Protein AF-X6LJY9-F1 (afdb_monomer_lite)

Sequence (173 aa):
MITTLKRAGITQGKLSKRPIWNLIPCVLIRQLRQPNTHRVRLDEQHQMTQYMKKLKGQQGALSKVISSPETKYERSLLRNMESDKEIIQYLKESSSQNTSLYAAAIKRCSELKCSNSIIRIIEIVQSKHIHPDIIFYNMILNHLGMWNKFDLQKHYFQQWFEEQQNQTNRQLL

pLDDT: mean 77.76, std 20.4, range [34.62, 97.94]

Structure (mmCIF, N/CA/C/O backbone):
data_AF-X6LJY9-F1
#
_entry.id   AF-X6LJY9-F1
#
loop_
_atom_site.group_PDB
_atom_site.id
_atom_site.type_symbol
_atom_site.label_atom_id
_atom_site.label_alt_id
_atom_site.label_comp_id
_atom_site.label_asym_id
_atom_site.label_entity_id
_atom_site.label_seq_id
_atom_site.pdbx_PDB_ins_code
_atom_site.Cartn_x
_atom_site.Cartn_y
_atom_site.Cartn_z
_atom_site.occupancy
_atom_site.B_iso_or_equiv
_atom_site.auth_seq_id
_atom_site.auth_comp_id
_atom_site.auth_asym_id
_atom_site.auth_atom_id
_atom_site.pdbx_PDB_model_num
ATOM 1 N N . MET A 1 1 ? 83.953 -77.524 -49.612 1.00 38.66 1 MET A N 1
ATOM 2 C CA . MET A 1 1 ? 84.605 -77.088 -50.865 1.00 38.66 1 MET A CA 1
ATOM 3 C C . MET A 1 1 ? 84.481 -75.583 -50.966 1.00 38.66 1 MET A C 1
ATOM 5 O O . MET A 1 1 ? 83.392 -75.055 -50.800 1.00 38.66 1 MET A O 1
ATOM 9 N N . ILE A 1 2 ? 85.625 -74.929 -51.121 1.00 38.88 2 ILE A N 1
ATOM 10 C CA . ILE A 1 2 ? 85.836 -73.482 -51.096 1.00 38.88 2 ILE A CA 1
ATOM 11 C C . ILE A 1 2 ? 85.845 -72.996 -52.546 1.00 38.88 2 ILE A C 1
ATOM 13 O O . ILE A 1 2 ? 86.594 -73.551 -53.346 1.00 38.88 2 ILE A O 1
ATOM 17 N N . THR A 1 3 ? 85.084 -71.952 -52.880 1.00 40.59 3 THR A N 1
ATOM 18 C CA . THR A 1 3 ? 85.241 -71.231 -54.156 1.00 40.59 3 THR A CA 1
ATOM 19 C C . THR A 1 3 ? 85.279 -69.720 -53.940 1.00 40.59 3 THR A C 1
ATOM 21 O O . THR A 1 3 ? 84.276 -69.041 -53.757 1.00 40.59 3 THR A O 1
ATOM 24 N N . THR A 1 4 ? 86.528 -69.275 -53.925 1.00 38.69 4 THR A N 1
ATOM 25 C CA . THR A 1 4 ? 87.173 -68.002 -54.266 1.00 38.69 4 THR A CA 1
ATOM 26 C C . THR A 1 4 ? 86.405 -66.841 -54.919 1.00 38.69 4 THR A C 1
ATOM 28 O O . THR A 1 4 ? 85.753 -66.959 -55.952 1.00 38.69 4 THR A O 1
ATOM 31 N N . LEU A 1 5 ? 86.743 -65.685 -54.345 1.00 38.38 5 LEU A N 1
ATOM 32 C CA . LEU A 1 5 ? 86.698 -64.273 -54.734 1.00 38.38 5 LEU A CA 1
ATOM 33 C C . LEU A 1 5 ? 87.330 -63.919 -56.114 1.00 38.38 5 LEU A C 1
ATOM 35 O O . LEU A 1 5 ? 88.428 -64.379 -56.422 1.00 38.38 5 LEU A O 1
ATOM 39 N N . LYS A 1 6 ? 86.725 -62.980 -56.868 1.00 37.19 6 LYS A N 1
ATOM 40 C CA . LYS A 1 6 ? 87.362 -62.083 -57.877 1.00 37.19 6 LYS A CA 1
ATOM 41 C C . LYS A 1 6 ? 86.594 -60.743 -57.868 1.00 37.19 6 LYS A C 1
ATOM 43 O O . LYS A 1 6 ? 85.395 -60.750 -58.089 1.00 37.19 6 LYS A O 1
ATOM 48 N N . ARG A 1 7 ? 87.139 -59.635 -57.347 1.00 35.31 7 ARG A N 1
ATOM 49 C CA . ARG A 1 7 ? 88.153 -58.683 -57.873 1.00 35.31 7 ARG A CA 1
ATOM 50 C C . ARG A 1 7 ? 87.575 -57.635 -58.839 1.00 35.31 7 ARG A C 1
ATOM 52 O O . ARG A 1 7 ? 87.366 -57.945 -60.000 1.00 35.31 7 ARG A O 1
ATOM 59 N N . ALA A 1 8 ? 87.450 -56.399 -58.348 1.00 34.62 8 ALA A N 1
ATOM 60 C CA . ALA A 1 8 ? 87.699 -55.096 -58.998 1.00 34.62 8 ALA A CA 1
ATOM 61 C C . ALA A 1 8 ? 87.012 -54.034 -58.117 1.00 34.62 8 ALA A C 1
ATOM 63 O O . ALA A 1 8 ? 85.905 -54.263 -57.656 1.00 34.62 8 ALA A O 1
ATOM 64 N N . GLY A 1 9 ? 87.551 -52.878 -57.765 1.00 37.38 9 GLY A N 1
ATOM 65 C CA . GLY A 1 9 ? 88.737 -52.141 -58.166 1.00 37.38 9 GLY A CA 1
ATOM 66 C C . GLY A 1 9 ? 88.461 -50.724 -57.662 1.00 37.38 9 GLY A C 1
ATOM 67 O O . GLY A 1 9 ? 87.508 -50.090 -58.097 1.00 37.38 9 GLY A O 1
ATOM 68 N N . ILE A 1 10 ? 89.209 -50.290 -56.652 1.00 39.47 10 ILE A N 1
ATOM 69 C CA . ILE A 1 10 ? 89.062 -48.989 -56.000 1.00 39.47 10 ILE A CA 1
ATOM 70 C C . ILE A 1 10 ? 89.753 -47.947 -56.880 1.00 39.47 10 ILE A C 1
ATOM 72 O O . ILE A 1 10 ? 90.960 -48.036 -57.090 1.00 39.47 10 ILE A O 1
ATOM 76 N N . THR A 1 11 ? 89.023 -46.926 -57.321 1.00 42.28 11 THR A N 1
ATOM 77 C CA . THR A 1 11 ? 89.610 -45.642 -57.728 1.00 42.28 11 THR A CA 1
ATOM 78 C C . THR A 1 11 ? 89.046 -44.537 -56.851 1.00 42.28 11 THR A C 1
ATOM 80 O O . THR A 1 11 ? 87.845 -44.277 -56.823 1.00 42.28 11 THR A O 1
ATOM 83 N N . GLN A 1 12 ? 89.954 -43.929 -56.090 1.00 37.19 12 GLN A N 1
ATOM 84 C CA . GLN A 1 12 ? 89.725 -42.836 -55.159 1.00 37.19 12 GLN A CA 1
ATOM 85 C C . GLN A 1 12 ? 89.320 -41.559 -55.906 1.00 37.19 12 GLN A C 1
ATOM 87 O O . GLN A 1 12 ? 90.151 -40.880 -56.502 1.00 37.19 12 GLN A O 1
ATOM 92 N N . GLY A 1 13 ? 88.040 -41.205 -55.810 1.00 39.41 13 GLY A N 1
ATOM 93 C CA . GLY A 1 13 ? 87.546 -39.853 -56.046 1.00 39.41 13 GLY A CA 1
ATOM 94 C C . GLY A 1 13 ? 87.628 -39.044 -54.754 1.00 39.41 13 GLY A C 1
ATOM 95 O O . GLY A 1 13 ? 86.889 -39.277 -53.803 1.00 39.41 13 GLY A O 1
ATOM 96 N N . LYS A 1 14 ? 88.578 -38.116 -54.720 1.00 44.06 14 LYS A N 1
ATOM 97 C CA . LYS A 1 14 ? 88.854 -37.136 -53.666 1.00 44.06 14 LYS A CA 1
ATOM 98 C C . LYS A 1 14 ? 87.612 -36.270 -53.390 1.00 44.06 14 LYS A C 1
ATOM 100 O O . LYS A 1 14 ? 87.294 -35.404 -54.195 1.00 44.06 14 LYS A O 1
ATOM 105 N N . LEU A 1 15 ? 86.952 -36.450 -52.243 1.00 41.69 15 LEU A N 1
ATOM 106 C CA . LEU A 1 15 ? 85.990 -35.479 -51.711 1.00 41.69 15 LEU A CA 1
ATOM 107 C C . LEU A 1 15 ? 86.333 -35.117 -50.264 1.00 41.69 15 LEU A C 1
ATOM 109 O O . LEU A 1 15 ? 86.666 -35.949 -49.422 1.00 41.69 15 LEU A O 1
ATOM 113 N N . SER A 1 16 ? 86.341 -33.810 -50.054 1.00 45.59 16 SER A N 1
ATOM 114 C CA . SER A 1 16 ? 86.833 -33.050 -48.916 1.00 45.59 16 SER A CA 1
ATOM 115 C C . SER A 1 16 ? 86.144 -33.374 -47.590 1.00 45.59 16 SER A C 1
ATOM 117 O O . SER A 1 16 ? 84.962 -33.693 -47.511 1.00 45.59 16 SER A O 1
ATOM 119 N N . LYS A 1 17 ? 86.927 -33.238 -46.519 1.00 41.16 17 LYS A N 1
ATOM 120 C CA . LYS A 1 17 ? 86.560 -33.477 -45.125 1.00 41.16 17 LYS A CA 1
ATOM 121 C C . LYS A 1 17 ? 85.723 -32.317 -44.540 1.00 41.16 17 LYS A C 1
ATOM 123 O O . LYS A 1 17 ? 86.274 -31.239 -44.376 1.00 41.16 17 LYS A O 1
ATOM 128 N N . ARG A 1 18 ? 84.502 -32.659 -44.082 1.00 39.31 18 ARG A N 1
ATOM 129 C CA . ARG A 1 18 ? 83.772 -32.217 -42.852 1.00 39.31 18 ARG A CA 1
ATOM 130 C C . ARG A 1 18 ? 83.297 -30.743 -42.729 1.00 39.31 18 ARG A C 1
ATOM 132 O O . ARG A 1 18 ? 83.872 -29.889 -43.386 1.00 39.31 18 ARG A O 1
ATOM 139 N N . PRO A 1 19 ? 82.357 -30.403 -41.806 1.00 47.75 19 PRO A N 1
ATOM 140 C CA . PRO A 1 19 ? 81.441 -31.234 -41.002 1.00 47.75 19 PRO A CA 1
ATOM 141 C C . PRO A 1 19 ? 79.945 -30.865 -41.170 1.00 47.75 19 PRO A C 1
ATOM 143 O O . PRO A 1 19 ? 79.572 -29.705 -41.292 1.00 47.75 19 PRO A O 1
ATOM 146 N N . ILE A 1 20 ? 79.073 -31.872 -41.081 1.00 49.88 20 ILE A N 1
ATOM 147 C CA . ILE A 1 20 ? 77.623 -31.706 -40.924 1.00 49.88 20 ILE A CA 1
ATOM 148 C C . ILE A 1 20 ? 77.360 -31.403 -39.448 1.00 49.88 20 ILE A C 1
ATOM 150 O O . ILE A 1 20 ? 77.393 -32.312 -38.625 1.00 49.88 20 ILE A O 1
ATOM 154 N N . TRP A 1 21 ? 77.117 -30.139 -39.119 1.00 38.28 21 TRP A N 1
ATOM 155 C CA . TRP A 1 21 ? 76.395 -29.755 -37.910 1.00 38.28 21 TRP A CA 1
ATOM 156 C C . TRP A 1 21 ? 75.498 -28.569 -38.231 1.00 38.28 21 TRP A C 1
ATOM 158 O O . TRP A 1 21 ? 75.913 -27.629 -38.902 1.00 38.28 21 TRP A O 1
ATOM 168 N N . ASN A 1 22 ? 74.299 -28.629 -37.659 1.00 46.66 22 ASN A N 1
ATOM 169 C CA . ASN A 1 22 ? 73.299 -27.571 -37.565 1.00 46.66 22 ASN A CA 1
ATOM 170 C C . ASN A 1 22 ? 72.406 -27.418 -38.792 1.00 46.66 22 ASN A C 1
ATOM 172 O O . ASN A 1 22 ? 72.694 -26.652 -39.698 1.00 46.66 22 ASN A O 1
ATOM 176 N N . LEU A 1 23 ? 71.261 -28.094 -38.738 1.00 45.69 23 LEU A N 1
ATOM 177 C CA . LEU A 1 23 ? 69.953 -27.501 -39.025 1.00 45.69 23 LEU A CA 1
ATOM 178 C C . LEU A 1 23 ? 68.898 -28.435 -38.423 1.00 45.69 23 LEU A C 1
ATOM 180 O O . LEU A 1 23 ? 68.196 -29.176 -39.102 1.00 45.69 23 LEU A O 1
ATOM 184 N N . ILE A 1 24 ? 68.827 -28.412 -37.090 1.00 46.97 24 ILE A N 1
ATOM 185 C CA . ILE A 1 24 ? 67.585 -28.738 -36.388 1.00 46.97 24 ILE A CA 1
ATOM 186 C C . ILE A 1 24 ? 66.522 -27.809 -36.992 1.00 46.97 24 ILE A C 1
ATOM 188 O O . ILE A 1 24 ? 66.771 -26.599 -37.043 1.00 46.97 24 ILE A O 1
ATOM 192 N N . PRO A 1 25 ? 65.356 -28.297 -37.446 1.00 41.31 25 PRO A N 1
ATOM 193 C CA . PRO A 1 25 ? 64.256 -27.417 -37.803 1.00 41.31 25 PRO A CA 1
ATOM 194 C C . PRO A 1 25 ? 63.735 -26.731 -36.532 1.00 41.31 25 PRO A C 1
ATOM 196 O O . PRO A 1 25 ? 62.768 -27.159 -35.908 1.00 41.31 25 PRO A O 1
ATOM 199 N N . CYS A 1 26 ? 64.366 -25.625 -36.140 1.00 48.62 26 CYS A N 1
ATOM 200 C CA . CYS A 1 26 ? 63.827 -24.647 -35.200 1.00 48.62 26 CYS A CA 1
ATOM 201 C C . CYS A 1 26 ? 62.687 -23.858 -35.868 1.00 48.62 26 CYS A C 1
ATOM 203 O O . CYS A 1 26 ? 62.721 -22.633 -35.934 1.00 48.62 26 CYS A O 1
ATOM 205 N N . VAL A 1 27 ? 61.676 -24.556 -36.394 1.00 45.88 27 VAL A N 1
ATOM 206 C CA . VAL A 1 27 ? 60.467 -23.948 -36.984 1.00 45.88 27 VAL A CA 1
ATOM 207 C C . VAL A 1 27 ? 59.210 -24.387 -36.222 1.00 45.88 27 VAL A C 1
ATOM 209 O O . VAL A 1 27 ? 58.100 -24.328 -36.729 1.00 45.88 27 VAL A O 1
ATOM 212 N N . LEU A 1 28 ? 59.361 -24.770 -34.950 1.00 48.41 28 LEU A N 1
ATOM 213 C CA . LEU A 1 28 ? 58.239 -24.937 -34.015 1.00 48.41 28 LEU A CA 1
ATOM 214 C C . LEU A 1 28 ? 58.106 -23.798 -32.996 1.00 48.41 28 LEU A C 1
ATOM 216 O O . LEU A 1 28 ? 57.379 -23.926 -32.018 1.00 48.41 28 LEU A O 1
ATOM 220 N N . ILE A 1 29 ? 58.771 -22.657 -33.201 1.00 50.56 29 ILE A N 1
ATOM 221 C CA . ILE A 1 29 ? 58.678 -21.534 -32.258 1.00 50.56 29 ILE A CA 1
ATOM 222 C C . ILE A 1 29 ? 58.629 -20.209 -33.014 1.00 50.56 29 ILE A C 1
ATOM 224 O O . ILE A 1 29 ? 59.575 -19.428 -32.979 1.00 50.56 29 ILE A O 1
ATOM 228 N N . ARG A 1 30 ? 57.525 -19.924 -33.718 1.00 48.69 30 ARG A N 1
ATOM 229 C CA . ARG A 1 30 ? 57.241 -18.524 -34.090 1.00 48.69 30 ARG A CA 1
ATOM 230 C C . ARG A 1 30 ? 55.787 -18.084 -34.225 1.00 48.69 30 ARG A C 1
ATOM 232 O O . ARG A 1 30 ? 55.583 -16.937 -34.597 1.00 48.69 30 ARG A O 1
ATOM 239 N N . GLN A 1 31 ? 54.787 -18.884 -33.846 1.00 45.91 31 GLN A N 1
ATOM 240 C CA . GLN A 1 31 ? 53.396 -18.387 -33.809 1.00 45.91 31 GLN A CA 1
ATOM 241 C C . GLN A 1 31 ? 52.558 -18.801 -32.589 1.00 45.91 31 GLN A C 1
ATOM 243 O O . GLN A 1 31 ? 51.346 -18.633 -32.588 1.00 45.91 31 GLN A O 1
ATOM 248 N N . LEU A 1 32 ? 53.183 -19.219 -31.486 1.00 53.09 32 LEU A N 1
ATOM 249 C CA . LEU A 1 32 ? 52.522 -19.235 -30.174 1.00 53.09 32 LEU A CA 1
ATOM 250 C C . LEU A 1 32 ? 53.004 -18.054 -29.332 1.00 53.09 32 LEU A C 1
ATOM 252 O O . LEU A 1 32 ? 53.761 -18.213 -28.379 1.00 53.09 32 LEU A O 1
ATOM 256 N N . ARG A 1 33 ? 52.582 -16.843 -29.707 1.00 52.34 33 ARG A N 1
ATOM 257 C CA . ARG A 1 33 ? 52.555 -15.690 -28.796 1.00 52.34 33 ARG A CA 1
ATOM 258 C C . ARG A 1 33 ? 51.600 -14.608 -29.315 1.00 52.34 33 ARG A C 1
ATOM 260 O O . ARG A 1 33 ? 52.013 -13.554 -29.773 1.00 52.34 33 ARG A O 1
ATOM 267 N N . GLN A 1 34 ? 50.304 -14.839 -29.132 1.00 57.59 34 GLN A N 1
ATOM 268 C CA . GLN A 1 34 ? 49.403 -13.755 -28.730 1.00 57.59 34 GLN A CA 1
ATOM 269 C C . GLN A 1 34 ? 48.660 -14.141 -27.438 1.00 57.59 34 GLN A C 1
ATOM 271 O O . GLN A 1 34 ? 47.462 -14.402 -27.469 1.00 57.59 34 GLN A O 1
ATOM 276 N N . PRO A 1 35 ? 49.335 -14.195 -26.271 1.00 53.28 35 PRO A N 1
ATOM 277 C CA . PRO A 1 35 ? 48.665 -14.416 -24.988 1.00 53.28 35 PRO A CA 1
ATOM 278 C C . PRO A 1 35 ? 47.989 -13.135 -24.467 1.00 53.28 35 PRO A C 1
ATOM 280 O O . PRO A 1 35 ? 47.224 -13.186 -23.508 1.00 53.28 35 PRO A O 1
ATOM 283 N N . ASN A 1 36 ? 48.282 -11.982 -25.082 1.00 57.97 36 ASN A N 1
ATOM 284 C CA . ASN A 1 36 ? 47.918 -10.673 -24.545 1.00 57.97 36 ASN A CA 1
ATOM 285 C C . ASN A 1 36 ? 46.639 -10.094 -25.146 1.00 57.97 36 ASN A C 1
ATOM 287 O O . ASN A 1 36 ? 45.950 -9.366 -24.451 1.00 57.97 36 ASN A O 1
ATOM 291 N N . THR A 1 37 ? 46.257 -10.437 -26.376 1.00 61.16 37 THR A N 1
ATOM 292 C CA . THR A 1 37 ? 45.115 -9.788 -27.046 1.00 61.16 37 THR A CA 1
ATOM 293 C C . THR A 1 37 ? 43.785 -10.116 -26.363 1.00 61.16 37 THR A C 1
ATOM 295 O O . THR A 1 37 ? 42.944 -9.244 -26.181 1.00 61.16 37 THR A O 1
ATOM 298 N N . HIS A 1 38 ? 43.612 -11.360 -25.904 1.00 68.94 38 HIS A N 1
ATOM 299 C CA . HIS A 1 38 ? 42.414 -11.768 -25.165 1.00 68.94 38 HIS A CA 1
ATOM 300 C C . HIS A 1 38 ? 42.356 -11.157 -23.758 1.00 68.94 38 HIS A C 1
ATOM 302 O O . HIS A 1 38 ? 41.291 -10.742 -23.310 1.00 68.94 38 HIS A O 1
ATOM 308 N N . ARG A 1 39 ? 43.498 -11.078 -23.060 1.00 68.31 39 ARG A N 1
ATOM 309 C CA . ARG A 1 39 ? 43.577 -10.463 -21.725 1.00 68.31 39 ARG A CA 1
ATOM 310 C C . ARG A 1 39 ? 43.318 -8.959 -21.785 1.00 68.31 39 ARG A C 1
ATOM 312 O O . ARG A 1 39 ? 42.490 -8.478 -21.029 1.00 68.31 39 ARG A O 1
ATOM 319 N N . VAL A 1 40 ? 43.919 -8.264 -22.753 1.00 77.44 40 VAL A N 1
ATOM 320 C CA . VAL A 1 40 ? 43.673 -6.835 -23.005 1.00 77.44 40 VAL A CA 1
ATOM 321 C C . VAL A 1 40 ? 42.193 -6.583 -23.298 1.00 77.44 40 VAL A C 1
ATOM 323 O O . VAL A 1 40 ? 41.602 -5.697 -22.695 1.00 77.44 40 VAL A O 1
ATOM 326 N N . ARG A 1 41 ? 41.552 -7.423 -24.121 1.00 79.00 41 ARG A N 1
ATOM 327 C CA . ARG A 1 41 ? 40.115 -7.297 -24.415 1.00 79.00 41 ARG A CA 1
ATOM 328 C C . ARG A 1 41 ? 39.230 -7.501 -23.180 1.00 79.00 41 ARG A C 1
ATOM 330 O O . ARG A 1 41 ? 38.234 -6.801 -23.019 1.00 79.00 41 ARG A O 1
ATOM 337 N N . LEU A 1 42 ? 39.575 -8.457 -22.315 1.00 78.62 42 LEU A N 1
ATOM 338 C CA . LEU A 1 42 ? 38.861 -8.680 -21.055 1.00 78.62 42 LEU A CA 1
ATOM 339 C C . LEU A 1 42 ? 39.041 -7.508 -20.083 1.00 78.62 42 LEU A C 1
ATOM 341 O O . LEU A 1 42 ? 38.070 -7.096 -19.447 1.00 78.62 42 LEU A O 1
ATOM 345 N N . ASP A 1 43 ? 40.248 -6.953 -19.998 1.00 85.12 43 ASP A N 1
ATOM 346 C CA . ASP A 1 43 ? 40.547 -5.803 -19.144 1.00 85.12 43 ASP A CA 1
ATOM 347 C C . ASP A 1 43 ? 39.827 -4.539 -19.638 1.00 85.12 43 ASP A C 1
ATOM 349 O O . ASP A 1 43 ? 39.217 -3.828 -18.838 1.00 85.12 43 ASP A O 1
ATOM 353 N N . GLU A 1 44 ? 39.796 -4.300 -20.952 1.00 87.06 44 GLU A N 1
ATOM 354 C CA . GLU A 1 44 ? 39.015 -3.224 -21.580 1.00 87.06 44 GLU A CA 1
ATOM 355 C C . GLU A 1 44 ? 37.514 -3.383 -21.301 1.00 87.06 44 GLU A C 1
ATOM 357 O O . GLU A 1 44 ? 36.838 -2.427 -20.908 1.00 87.06 44 GLU A O 1
ATOM 362 N N . GLN A 1 45 ? 36.984 -4.604 -21.424 1.00 87.81 45 GLN A N 1
ATOM 363 C CA . GLN A 1 45 ? 35.580 -4.892 -21.130 1.00 87.81 45 GLN A CA 1
ATOM 364 C C . GLN A 1 45 ? 35.255 -4.686 -19.643 1.00 87.81 45 GLN A C 1
ATOM 366 O O . GLN A 1 45 ? 34.194 -4.146 -19.300 1.00 87.81 45 GLN A O 1
ATOM 371 N N . HIS A 1 46 ? 36.165 -5.071 -18.747 1.00 90.50 46 HIS A N 1
ATOM 372 C CA . HIS A 1 46 ? 36.018 -4.835 -17.316 1.00 90.50 46 HIS A CA 1
ATOM 373 C C . HIS A 1 46 ? 36.046 -3.338 -16.991 1.00 90.50 46 HIS A C 1
ATOM 375 O O . HIS A 1 46 ? 35.162 -2.854 -16.280 1.00 90.50 46 HIS A O 1
ATOM 381 N N . GLN A 1 47 ? 37.002 -2.587 -17.547 1.00 91.50 47 GLN A N 1
ATOM 382 C CA . GLN A 1 47 ? 37.095 -1.136 -17.368 1.00 91.50 47 GLN A CA 1
ATOM 383 C C . GLN A 1 47 ? 35.843 -0.422 -17.875 1.00 91.50 47 GLN A C 1
ATOM 385 O O . GLN A 1 47 ? 35.292 0.419 -17.161 1.00 91.50 47 GLN A O 1
ATOM 390 N N . MET A 1 48 ? 35.336 -0.810 -19.046 1.00 89.69 48 MET A N 1
ATOM 391 C CA . MET A 1 48 ? 34.098 -0.260 -19.595 1.00 89.69 48 MET A CA 1
ATOM 392 C C . MET A 1 48 ? 32.899 -0.568 -18.691 1.00 89.69 48 MET A C 1
ATOM 394 O O . MET A 1 48 ? 32.085 0.306 -18.402 1.00 89.69 48 MET A O 1
ATOM 398 N N . THR A 1 49 ? 32.818 -1.786 -18.151 1.00 89.38 49 THR A N 1
ATOM 399 C CA . THR A 1 49 ? 31.757 -2.167 -17.206 1.00 89.38 49 THR A CA 1
ATOM 400 C C . THR A 1 49 ? 31.832 -1.355 -15.909 1.00 89.38 49 THR A C 1
ATOM 402 O O . THR A 1 49 ? 30.805 -0.904 -15.398 1.00 89.38 49 THR A O 1
ATOM 405 N N . GLN A 1 50 ? 33.036 -1.130 -15.376 1.00 88.31 50 GLN A N 1
ATOM 406 C CA . GLN A 1 50 ? 33.255 -0.295 -14.190 1.00 88.31 50 GLN A CA 1
ATOM 407 C C . GLN A 1 50 ? 32.900 1.171 -14.457 1.00 88.31 50 GLN A C 1
ATOM 409 O O . GLN A 1 50 ? 32.257 1.813 -13.626 1.00 88.31 50 GLN A O 1
ATOM 414 N N . TYR A 1 51 ? 33.269 1.694 -15.625 1.00 90.44 51 TYR A N 1
ATOM 415 C CA . TYR A 1 51 ? 32.920 3.044 -16.053 1.00 90.44 51 TYR A CA 1
ATOM 416 C C . TYR A 1 51 ? 31.401 3.221 -16.173 1.00 90.44 51 TYR A C 1
ATOM 418 O O . TYR A 1 51 ? 30.837 4.140 -15.579 1.00 90.44 51 TYR A O 1
ATOM 426 N N . MET A 1 52 ? 30.712 2.279 -16.819 1.00 85.69 52 MET A N 1
ATOM 427 C CA . MET A 1 52 ? 29.250 2.290 -16.936 1.00 85.69 52 MET A CA 1
ATOM 428 C C . MET A 1 52 ? 28.554 2.157 -15.574 1.00 85.69 52 MET A C 1
ATOM 430 O O . MET A 1 52 ? 27.538 2.810 -15.336 1.00 85.69 52 MET A O 1
ATOM 434 N N . LYS A 1 53 ? 29.108 1.371 -14.638 1.00 84.81 53 LYS A N 1
ATOM 435 C CA . LYS A 1 53 ? 28.626 1.315 -13.245 1.00 84.81 53 LYS A CA 1
ATOM 436 C C . LYS A 1 53 ? 28.796 2.651 -12.522 1.00 84.81 53 LYS A C 1
ATOM 438 O O . LYS A 1 53 ? 27.875 3.065 -11.822 1.00 84.81 53 LYS A O 1
ATOM 443 N N . LYS A 1 54 ? 29.929 3.340 -12.702 1.00 86.56 54 LYS A N 1
ATOM 444 C CA . LYS A 1 54 ? 30.159 4.679 -12.130 1.00 86.56 54 LYS A CA 1
ATOM 445 C C . LYS A 1 54 ? 29.195 5.711 -12.708 1.00 86.56 54 LYS A C 1
ATOM 447 O O . LYS A 1 54 ? 28.599 6.450 -11.933 1.00 86.56 54 LYS A O 1
ATOM 452 N N . LEU A 1 55 ? 28.978 5.707 -14.024 1.00 79.00 55 LEU A N 1
ATOM 453 C CA . LEU A 1 55 ? 27.993 6.578 -14.670 1.00 79.00 55 LEU A CA 1
ATOM 454 C C . LEU A 1 55 ? 26.573 6.306 -14.167 1.00 79.00 55 LEU A C 1
ATOM 456 O O . LEU A 1 55 ? 25.873 7.247 -13.812 1.00 79.00 55 LEU A O 1
ATOM 460 N N . LYS A 1 56 ? 26.163 5.036 -14.047 1.00 78.25 56 LYS A N 1
ATOM 461 C CA . LYS A 1 56 ? 24.862 4.678 -13.456 1.00 78.25 56 LYS A CA 1
ATOM 462 C C . LYS A 1 56 ? 24.753 5.069 -11.983 1.00 78.25 56 LYS A C 1
ATOM 464 O O . LYS A 1 56 ? 23.696 5.519 -11.565 1.00 78.25 56 LYS A O 1
ATOM 469 N N . GLY A 1 57 ? 25.821 4.927 -11.198 1.00 73.81 57 GLY A N 1
ATOM 470 C CA . GLY A 1 57 ? 25.851 5.368 -9.801 1.00 73.81 57 GLY A CA 1
ATOM 471 C C . GLY A 1 57 ? 25.740 6.888 -9.665 1.00 73.81 57 GLY A C 1
ATOM 472 O O . GLY A 1 57 ? 25.008 7.378 -8.809 1.00 73.81 57 GLY A O 1
ATOM 473 N N . GLN A 1 58 ? 26.405 7.637 -10.547 1.00 71.00 58 GLN A N 1
ATOM 474 C CA . GLN A 1 58 ? 26.319 9.098 -10.611 1.00 71.00 58 GLN A CA 1
ATOM 475 C C . GLN A 1 58 ? 24.947 9.569 -11.095 1.00 71.00 58 GLN A C 1
ATOM 477 O O . GLN A 1 58 ? 24.363 10.451 -10.474 1.00 71.00 58 GLN A O 1
ATOM 482 N N . GLN A 1 59 ? 24.394 8.946 -12.138 1.00 62.06 59 GLN A N 1
ATOM 483 C CA . GLN A 1 59 ? 23.027 9.206 -12.587 1.00 62.06 59 GLN A CA 1
ATOM 484 C C . GLN A 1 59 ? 22.014 8.857 -11.499 1.00 62.06 59 GLN A C 1
ATOM 486 O O . GLN A 1 59 ? 21.138 9.666 -11.249 1.00 62.06 59 GLN A O 1
ATOM 491 N N . GLY A 1 60 ? 22.176 7.738 -10.787 1.00 58.25 60 GLY A N 1
ATOM 492 C CA . GLY A 1 60 ? 21.324 7.362 -9.655 1.00 58.25 60 GLY A CA 1
ATOM 493 C C . GLY A 1 60 ? 21.417 8.323 -8.463 1.00 58.25 60 GLY A C 1
ATOM 494 O O . GLY A 1 60 ? 20.431 8.534 -7.759 1.00 58.25 60 GLY A O 1
ATOM 495 N N . ALA A 1 61 ? 22.581 8.942 -8.242 1.00 54.47 61 ALA A N 1
ATOM 496 C CA . ALA A 1 61 ? 22.763 9.975 -7.224 1.00 54.47 61 ALA A CA 1
ATOM 497 C C . ALA A 1 61 ? 22.165 11.331 -7.647 1.00 54.47 61 ALA A C 1
ATOM 499 O O . ALA A 1 61 ? 21.589 12.028 -6.809 1.00 54.47 61 ALA A O 1
ATOM 500 N N . LEU A 1 62 ? 22.268 11.682 -8.935 1.00 50.84 62 LEU A N 1
ATOM 501 C CA . LEU A 1 62 ? 21.727 12.910 -9.534 1.00 50.84 62 LEU A CA 1
ATOM 502 C C . LEU A 1 62 ? 20.216 12.834 -9.789 1.00 50.84 62 LEU A C 1
ATOM 504 O O . LEU A 1 62 ? 19.526 13.844 -9.702 1.00 50.84 62 LEU A O 1
ATOM 508 N N . SER A 1 63 ? 19.676 11.639 -10.027 1.00 49.41 63 SER A N 1
ATOM 509 C CA . SER A 1 63 ? 18.245 11.374 -10.169 1.00 49.41 63 SER A CA 1
ATOM 510 C C . SER A 1 63 ? 17.553 11.168 -8.825 1.00 49.41 63 SER A C 1
ATOM 512 O O . SER A 1 63 ? 16.457 10.606 -8.782 1.00 49.41 63 SER A O 1
ATOM 514 N N . LYS A 1 64 ? 18.133 11.652 -7.715 1.00 53.00 64 LYS A N 1
ATOM 515 C CA . LYS A 1 64 ? 17.321 12.055 -6.562 1.00 53.00 64 LYS A CA 1
ATOM 516 C C . LYS A 1 64 ? 16.461 13.224 -7.021 1.00 53.00 64 LYS A C 1
ATOM 518 O O . LYS A 1 64 ? 16.772 14.381 -6.755 1.00 53.00 64 LYS A O 1
ATOM 523 N N . VAL A 1 65 ? 15.403 12.883 -7.758 1.00 52.94 65 VAL A N 1
ATOM 524 C CA . VAL A 1 65 ? 14.303 13.757 -8.126 1.00 52.94 65 VAL A CA 1
ATOM 525 C C . VAL A 1 65 ? 13.982 14.524 -6.862 1.00 52.94 65 VAL A C 1
ATOM 527 O O . VAL A 1 65 ? 13.607 13.931 -5.846 1.00 52.94 65 VAL A O 1
ATOM 530 N N . ILE A 1 66 ? 14.253 15.826 -6.890 1.00 52.97 66 ILE A N 1
ATOM 531 C CA . ILE A 1 66 ? 13.884 16.720 -5.808 1.00 52.97 66 ILE A CA 1
ATOM 532 C C . ILE A 1 66 ? 12.368 16.615 -5.774 1.00 52.97 66 ILE A C 1
ATOM 534 O O . ILE A 1 66 ? 11.681 17.168 -6.628 1.00 52.97 66 ILE A O 1
ATOM 538 N N . SER A 1 67 ? 11.859 15.795 -4.856 1.00 58.53 67 SER A N 1
ATOM 539 C CA . SER A 1 67 ? 10.429 15.613 -4.673 1.00 58.53 67 SER A CA 1
ATOM 540 C C . SER A 1 67 ? 9.833 17.007 -4.517 1.00 58.53 67 SER A C 1
ATOM 542 O O . SER A 1 67 ? 10.403 17.804 -3.755 1.00 58.53 67 SER A O 1
ATOM 544 N N . SER A 1 68 ? 8.766 17.320 -5.263 1.00 67.31 68 SER A N 1
ATOM 545 C CA . SER A 1 68 ? 8.213 18.677 -5.270 1.00 67.31 68 SER A CA 1
ATOM 546 C C . SER A 1 68 ? 7.986 19.149 -3.824 1.00 67.31 68 SER A C 1
ATOM 548 O O . SER A 1 68 ? 7.711 18.318 -2.947 1.00 67.31 68 SER A O 1
ATOM 550 N N . PRO A 1 69 ? 8.135 20.448 -3.528 1.00 69.25 69 PRO A N 1
ATOM 551 C CA . PRO A 1 69 ? 7.931 20.970 -2.177 1.00 69.25 69 PRO A CA 1
ATOM 552 C C . PRO A 1 69 ? 6.603 20.510 -1.553 1.00 69.25 69 PRO A C 1
ATOM 554 O O . PRO A 1 69 ? 6.580 20.135 -0.382 1.00 69.25 69 PRO A O 1
ATOM 557 N N . GLU A 1 70 ? 5.545 20.423 -2.364 1.00 72.06 70 GLU A N 1
ATOM 558 C CA . GLU A 1 70 ? 4.224 19.912 -1.978 1.00 72.06 70 GLU A CA 1
ATOM 559 C C . GLU A 1 70 ? 4.308 18.473 -1.461 1.00 72.06 70 GLU A C 1
ATOM 561 O O . GLU A 1 70 ? 3.926 18.202 -0.327 1.00 72.06 70 GLU A O 1
ATOM 566 N N . THR A 1 71 ? 4.947 17.565 -2.206 1.00 77.81 71 THR A N 1
ATOM 567 C CA . THR A 1 71 ? 5.092 16.162 -1.773 1.00 77.81 71 THR A CA 1
ATOM 568 C C . THR A 1 71 ? 5.882 16.011 -0.471 1.00 77.81 71 THR A C 1
ATOM 570 O O . THR A 1 71 ? 5.672 15.053 0.273 1.00 77.81 71 THR A O 1
ATOM 573 N N . LYS A 1 72 ? 6.806 16.935 -0.161 1.00 83.75 72 LYS A N 1
ATOM 574 C CA . LYS A 1 72 ? 7.526 16.927 1.125 1.00 83.75 72 LYS A CA 1
ATOM 575 C C . LYS A 1 72 ? 6.612 17.343 2.273 1.00 83.75 72 LYS A C 1
ATOM 577 O O . LYS A 1 72 ? 6.660 16.711 3.328 1.00 83.75 72 LYS A O 1
ATOM 582 N N . TYR A 1 73 ? 5.796 18.374 2.063 1.00 88.94 73 TYR A N 1
ATOM 583 C CA . TYR A 1 73 ? 4.828 18.838 3.052 1.00 88.94 73 TYR A CA 1
ATOM 584 C C . TYR A 1 73 ? 3.776 17.763 3.350 1.00 88.94 73 TYR A C 1
ATOM 586 O O . TYR A 1 73 ? 3.610 17.392 4.512 1.00 88.94 73 TYR A O 1
ATOM 594 N N . GLU A 1 74 ? 3.156 17.182 2.319 1.00 90.88 74 GLU A N 1
ATOM 595 C CA . GLU A 1 74 ? 2.134 16.137 2.481 1.00 90.88 74 GLU A CA 1
ATOM 596 C C . GLU A 1 74 ? 2.678 14.917 3.252 1.00 90.88 74 GLU A C 1
ATOM 598 O O . GLU A 1 74 ? 2.039 14.382 4.159 1.00 90.88 74 GLU A O 1
ATOM 603 N N . ARG A 1 75 ? 3.918 14.507 2.960 1.00 89.94 75 ARG A N 1
ATOM 604 C CA . ARG A 1 75 ? 4.594 13.423 3.691 1.00 89.94 75 ARG A CA 1
ATOM 605 C C . ARG A 1 75 ? 4.897 13.772 5.141 1.00 89.94 75 ARG A C 1
ATOM 607 O O . ARG A 1 75 ? 4.826 12.897 6.003 1.00 89.94 75 ARG A O 1
ATOM 614 N N . SER A 1 76 ? 5.269 15.021 5.411 1.00 91.31 76 SER A N 1
ATOM 615 C CA . SER A 1 76 ? 5.482 15.485 6.780 1.00 91.31 76 SER A CA 1
ATOM 616 C C . SER A 1 76 ? 4.175 15.479 7.569 1.00 91.31 76 SER A C 1
ATOM 618 O O . SER A 1 76 ? 4.187 15.089 8.733 1.00 91.31 76 SER A O 1
ATOM 620 N N . LEU A 1 77 ? 3.063 15.866 6.937 1.00 93.62 77 LEU A N 1
ATOM 621 C CA . LEU A 1 77 ? 1.733 15.825 7.539 1.00 93.62 77 LEU A CA 1
ATOM 622 C C . LEU A 1 77 ? 1.355 14.387 7.925 1.00 93.62 77 LEU A C 1
ATOM 624 O O . LEU A 1 77 ? 1.040 14.131 9.083 1.00 93.62 77 LEU A O 1
ATOM 628 N N . LEU A 1 78 ? 1.494 13.436 6.991 1.00 95.25 78 LEU A N 1
ATOM 629 C CA . LEU A 1 78 ? 1.240 12.012 7.246 1.00 95.25 78 LEU A CA 1
ATOM 630 C C . LEU A 1 78 ? 2.068 11.460 8.411 1.00 95.25 78 LEU A C 1
ATOM 632 O O . LEU A 1 78 ? 1.567 10.666 9.203 1.00 95.25 78 LEU A O 1
ATOM 636 N N . ARG A 1 79 ? 3.334 11.878 8.542 1.00 93.69 79 ARG A N 1
ATOM 637 C CA . ARG A 1 79 ? 4.211 11.417 9.631 1.00 93.69 79 ARG A CA 1
ATOM 638 C C . ARG A 1 79 ? 3.673 11.790 11.014 1.00 93.69 79 ARG A C 1
ATOM 640 O O . ARG A 1 79 ? 3.935 11.069 11.973 1.00 93.69 79 ARG A O 1
ATOM 647 N N . ASN A 1 80 ? 2.953 12.903 11.104 1.00 94.50 80 ASN A N 1
ATOM 648 C CA . ASN A 1 80 ? 2.428 13.426 12.359 1.00 94.50 80 ASN A CA 1
ATOM 649 C C . ASN A 1 80 ? 1.028 12.889 12.694 1.00 94.50 80 ASN A C 1
ATOM 651 O O . ASN A 1 80 ? 0.577 13.096 13.811 1.00 94.50 80 ASN A O 1
ATOM 655 N N . MET A 1 81 ? 0.353 12.195 11.770 1.00 97.06 81 MET A N 1
ATOM 656 C CA . MET A 1 81 ? -0.955 11.589 12.044 1.00 97.06 81 MET A CA 1
ATOM 657 C C . MET A 1 81 ? -0.818 10.417 13.012 1.00 97.06 81 MET A C 1
ATOM 659 O O . MET A 1 81 ? 0.093 9.585 12.880 1.00 97.06 81 MET A O 1
ATOM 663 N N . GLU A 1 82 ? -1.728 10.346 13.977 1.00 95.69 82 GLU A N 1
ATOM 664 C CA . GLU A 1 82 ? -1.687 9.361 15.065 1.00 95.69 82 GLU A CA 1
ATOM 665 C C . GLU A 1 82 ? -2.641 8.190 14.823 1.00 95.69 82 GLU A C 1
ATOM 667 O O . GLU A 1 82 ? -2.452 7.108 15.380 1.00 95.69 82 GLU A O 1
ATOM 672 N N . SER A 1 83 ? -3.634 8.373 13.949 1.00 97.31 83 SER A N 1
ATOM 673 C CA . SER A 1 83 ? -4.633 7.356 13.629 1.00 97.31 83 SER A CA 1
ATOM 674 C C . SER A 1 83 ? -4.646 6.998 12.147 1.00 97.31 83 SER A C 1
ATOM 676 O O . SER A 1 83 ? -4.526 7.843 11.262 1.00 97.31 83 SER A O 1
ATOM 678 N N . ASP A 1 84 ? -4.903 5.724 11.861 1.00 96.56 84 ASP A N 1
ATOM 679 C CA . ASP A 1 84 ? -5.197 5.266 10.510 1.00 96.56 84 ASP A CA 1
ATOM 680 C C . ASP A 1 84 ? -6.455 5.916 9.919 1.00 96.56 84 ASP A C 1
ATOM 682 O O . ASP A 1 84 ? -6.517 6.128 8.712 1.00 96.56 84 ASP A O 1
ATOM 686 N N . LYS A 1 85 ? -7.442 6.286 10.744 1.00 97.38 85 LYS A N 1
ATOM 687 C CA . LYS A 1 85 ? -8.650 6.986 10.283 1.00 97.38 85 LYS A CA 1
ATOM 688 C C . LYS A 1 85 ? -8.319 8.361 9.714 1.00 97.38 85 LYS A C 1
ATOM 690 O O . LYS A 1 85 ? -8.841 8.701 8.657 1.00 97.38 85 LYS A O 1
ATOM 695 N N . GLU A 1 86 ? -7.440 9.108 10.383 1.00 97.56 86 GLU A N 1
ATOM 696 C CA . GLU A 1 86 ? -6.956 10.413 9.912 1.00 97.56 86 GLU A CA 1
ATOM 697 C C . GLU A 1 86 ? -6.227 10.265 8.578 1.00 97.56 86 GLU A C 1
ATOM 699 O O . GLU A 1 86 ? -6.522 10.989 7.630 1.00 97.56 86 GLU A O 1
ATOM 704 N N . ILE A 1 87 ? -5.351 9.260 8.477 1.00 97.69 87 ILE A N 1
ATOM 705 C CA . ILE A 1 87 ? -4.614 8.953 7.246 1.00 97.69 87 ILE A CA 1
ATOM 706 C C . ILE A 1 8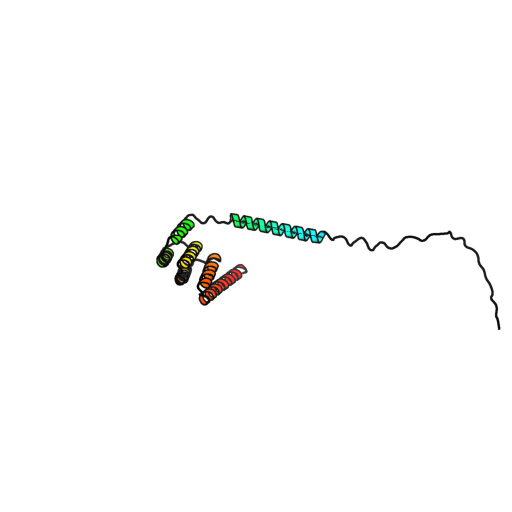7 ? -5.582 8.636 6.103 1.00 97.69 87 ILE A C 1
ATOM 708 O O . ILE A 1 87 ? -5.476 9.211 5.022 1.00 97.69 87 ILE A O 1
ATOM 712 N N . ILE A 1 88 ? -6.545 7.740 6.329 1.00 97.94 88 ILE A N 1
ATOM 713 C CA . ILE A 1 88 ? -7.522 7.347 5.308 1.00 97.94 88 ILE A CA 1
ATOM 714 C C . ILE A 1 88 ? -8.394 8.532 4.888 1.00 97.94 88 ILE A C 1
ATOM 716 O O . ILE A 1 88 ? -8.645 8.695 3.693 1.00 97.94 88 ILE A O 1
ATOM 720 N N . GLN A 1 89 ? -8.846 9.355 5.836 1.00 97.81 89 GLN A N 1
ATOM 721 C CA . GLN A 1 89 ? -9.659 10.529 5.530 1.00 97.81 89 GLN A CA 1
ATOM 722 C C . GLN A 1 89 ? -8.87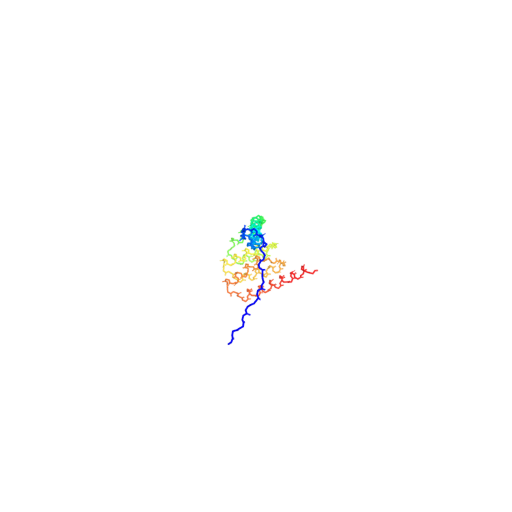3 11.538 4.690 1.00 97.81 89 GLN A C 1
ATOM 724 O O . GLN A 1 89 ? -9.336 11.943 3.624 1.00 97.81 89 GLN A O 1
ATOM 729 N N . TYR A 1 90 ? -7.645 11.849 5.104 1.00 97.06 90 TYR A N 1
ATOM 730 C CA . TYR A 1 90 ? -6.757 12.742 4.370 1.00 97.06 90 TYR A CA 1
ATOM 731 C C . TYR A 1 90 ? -6.495 12.255 2.940 1.00 97.06 90 TYR A C 1
ATOM 733 O O . TYR A 1 90 ? -6.576 13.027 1.987 1.00 97.06 90 TYR A O 1
ATOM 741 N N . LEU A 1 91 ? -6.230 10.957 2.760 1.00 96.69 91 LEU A N 1
ATOM 742 C CA . LEU A 1 91 ? -6.007 10.393 1.430 1.00 96.69 91 LEU A CA 1
ATOM 743 C C . LEU A 1 91 ? -7.251 10.444 0.545 1.00 96.69 91 LEU A C 1
ATOM 745 O O . LEU A 1 91 ? -7.105 10.569 -0.667 1.00 96.69 91 LEU A O 1
ATOM 749 N N . LYS A 1 92 ? -8.460 10.340 1.106 1.00 96.31 92 LYS A N 1
ATOM 750 C CA . LYS A 1 92 ? -9.703 10.486 0.334 1.00 96.31 92 LYS A CA 1
ATOM 751 C C . LYS A 1 92 ? -9.877 11.916 -0.164 1.00 96.31 92 LYS A C 1
ATOM 753 O O . LYS A 1 92 ? -10.145 12.098 -1.348 1.00 96.31 92 LYS A O 1
ATOM 758 N N . GLU A 1 93 ? -9.661 12.893 0.710 1.00 95.44 93 GLU A N 1
ATOM 759 C CA . GLU A 1 93 ? -9.828 14.324 0.417 1.00 95.44 93 GLU A CA 1
ATOM 760 C C . GLU A 1 93 ? -8.707 14.901 -0.458 1.00 95.44 93 GLU A C 1
ATOM 762 O O . GLU A 1 93 ? -8.934 15.842 -1.216 1.00 95.44 93 GLU A O 1
ATOM 767 N N . SER A 1 94 ? -7.502 14.334 -0.388 1.00 92.94 94 SER A N 1
ATOM 768 C CA . SER A 1 94 ? -6.358 14.799 -1.174 1.00 92.94 94 SER A CA 1
ATOM 769 C C . SER A 1 94 ? -6.610 14.675 -2.682 1.00 92.94 94 SER A C 1
ATOM 771 O O . SER A 1 94 ? -7.024 13.628 -3.180 1.00 92.94 94 SER A O 1
ATOM 773 N N . SER A 1 95 ? -6.282 15.714 -3.448 1.00 90.56 95 SER A N 1
ATOM 774 C CA . SER A 1 95 ? -6.269 15.678 -4.918 1.00 90.56 95 SER A CA 1
ATOM 775 C C . SER A 1 95 ? -4.978 15.084 -5.496 1.00 90.56 95 SER A C 1
ATOM 777 O O . SER A 1 95 ? -4.828 14.991 -6.716 1.00 90.56 95 SER A O 1
ATOM 779 N N . SER A 1 96 ? -4.038 14.665 -4.642 1.00 89.31 96 SER A N 1
ATOM 780 C CA . SER A 1 96 ? -2.730 14.176 -5.064 1.00 89.31 96 SER A CA 1
ATOM 781 C C . SER A 1 96 ? -2.848 12.861 -5.834 1.00 89.31 96 SER A C 1
ATOM 783 O O . SER A 1 96 ? -3.366 11.855 -5.336 1.00 89.31 96 SER A O 1
ATOM 785 N N . GLN A 1 97 ? -2.313 12.859 -7.055 1.00 89.06 97 GLN A N 1
ATOM 786 C CA . GLN A 1 97 ? -2.136 11.656 -7.874 1.00 89.06 97 GLN A CA 1
ATOM 787 C C . GLN A 1 97 ? -0.773 10.990 -7.647 1.00 89.06 97 GLN A C 1
ATOM 789 O O . GLN A 1 97 ? -0.418 10.022 -8.315 1.00 89.06 97 GLN A O 1
ATOM 794 N N . ASN A 1 98 ? 0.024 11.512 -6.715 1.00 90.25 98 ASN A N 1
ATOM 795 C CA . ASN A 1 98 ? 1.379 11.044 -6.514 1.00 90.25 98 ASN A CA 1
ATOM 796 C C . ASN A 1 98 ? 1.394 9.747 -5.691 1.00 90.25 98 ASN A C 1
ATOM 798 O O . ASN A 1 98 ? 1.154 9.765 -4.484 1.00 90.25 98 ASN A O 1
ATOM 802 N N . THR A 1 99 ? 1.759 8.629 -6.319 1.00 91.50 99 THR A N 1
ATOM 803 C CA . THR A 1 99 ? 1.944 7.303 -5.687 1.00 91.50 99 THR A CA 1
ATOM 804 C C . THR A 1 99 ? 2.817 7.352 -4.437 1.00 91.50 99 THR A C 1
ATOM 806 O O . THR A 1 99 ? 2.611 6.621 -3.467 1.00 91.50 99 THR A O 1
ATOM 809 N N . SER A 1 100 ? 3.776 8.268 -4.426 1.00 90.75 100 SER A N 1
ATOM 810 C CA . SER A 1 100 ? 4.758 8.418 -3.371 1.00 90.75 100 SER A CA 1
ATOM 811 C C . SER A 1 100 ? 4.179 9.003 -2.067 1.00 90.75 100 SER A C 1
ATOM 813 O O . SER A 1 100 ? 4.797 8.833 -1.007 1.00 90.75 100 SER A O 1
ATOM 815 N N . LEU 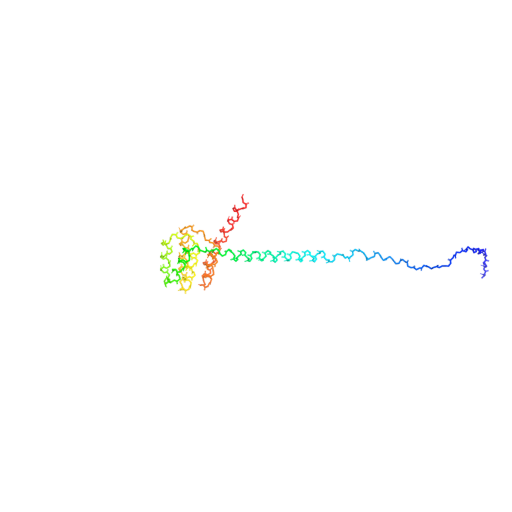A 1 101 ? 2.998 9.640 -2.135 1.00 93.81 101 LEU A N 1
ATOM 816 C CA . LEU A 1 101 ? 2.180 10.031 -0.983 1.00 93.81 101 LEU A CA 1
ATOM 817 C C . LEU A 1 101 ? 1.516 8.803 -0.350 1.00 93.81 101 LEU A C 1
ATOM 819 O O . LEU A 1 101 ? 1.660 8.559 0.846 1.00 93.81 101 LEU A O 1
ATOM 823 N N . TYR A 1 102 ? 0.844 7.993 -1.167 1.00 95.19 102 TYR A N 1
ATOM 824 C CA . TYR A 1 102 ? 0.164 6.776 -0.720 1.00 95.19 102 TYR A CA 1
ATOM 825 C C . TYR A 1 102 ? 1.155 5.750 -0.157 1.00 95.19 102 TYR A C 1
ATOM 827 O O . TYR A 1 102 ? 0.877 5.117 0.858 1.00 95.19 102 TYR A O 1
ATOM 835 N N . ALA A 1 103 ? 2.355 5.652 -0.736 1.00 94.06 103 ALA A N 1
ATOM 836 C CA . ALA A 1 103 ? 3.448 4.869 -0.166 1.00 94.06 103 ALA A CA 1
ATOM 837 C C . ALA A 1 103 ? 3.817 5.360 1.251 1.00 94.06 103 ALA A C 1
ATOM 839 O O . ALA A 1 103 ? 3.903 4.573 2.192 1.00 94.06 103 ALA A O 1
ATOM 840 N N . ALA A 1 104 ? 3.965 6.674 1.451 1.00 94.00 104 ALA A N 1
ATOM 841 C CA . ALA A 1 104 ? 4.246 7.219 2.781 1.00 94.00 104 ALA A CA 1
ATOM 842 C C . ALA A 1 104 ? 3.125 6.906 3.789 1.00 94.00 104 ALA A C 1
ATOM 844 O O . ALA A 1 104 ? 3.415 6.592 4.945 1.00 94.00 104 ALA A O 1
ATOM 845 N N . ALA A 1 105 ? 1.867 6.917 3.346 1.00 96.00 105 ALA A N 1
ATOM 846 C CA . ALA A 1 105 ? 0.731 6.538 4.175 1.00 96.00 105 ALA A CA 1
ATOM 847 C C . ALA A 1 105 ? 0.746 5.048 4.552 1.00 96.00 105 ALA A C 1
ATOM 849 O O . ALA A 1 105 ? 0.537 4.723 5.717 1.00 96.00 105 ALA A O 1
ATOM 850 N N . ILE A 1 106 ? 1.071 4.145 3.618 1.00 95.31 106 ILE A N 1
ATOM 851 C CA . ILE A 1 106 ? 1.231 2.709 3.911 1.00 95.31 106 ILE A CA 1
ATOM 852 C C . ILE A 1 106 ? 2.314 2.498 4.964 1.00 95.31 106 ILE A C 1
ATOM 854 O O . ILE A 1 106 ? 2.091 1.779 5.942 1.00 95.31 106 ILE A O 1
ATOM 858 N N . LYS A 1 107 ? 3.467 3.156 4.795 1.00 93.88 107 LYS A N 1
ATOM 859 C CA . LYS A 1 107 ? 4.553 3.096 5.775 1.00 93.88 107 LYS A CA 1
ATOM 860 C C . LYS A 1 107 ? 4.062 3.542 7.153 1.00 93.88 107 LYS A C 1
ATOM 862 O O . LYS A 1 107 ? 4.275 2.825 8.129 1.00 93.88 107 LYS A O 1
ATOM 867 N N . ARG A 1 108 ? 3.358 4.676 7.230 1.00 95.44 108 ARG A N 1
ATOM 868 C CA . ARG A 1 108 ? 2.813 5.189 8.492 1.00 95.44 108 ARG A CA 1
ATOM 869 C C . ARG A 1 108 ? 1.784 4.238 9.110 1.00 95.44 108 ARG A C 1
ATOM 871 O O . ARG A 1 108 ? 1.888 3.931 10.292 1.00 95.44 108 ARG A O 1
ATOM 878 N N . CYS A 1 109 ? 0.844 3.705 8.330 1.00 95.25 109 CYS A N 1
ATOM 879 C CA . CYS A 1 109 ? -0.106 2.696 8.808 1.00 95.25 109 CYS A CA 1
ATOM 880 C C . CYS A 1 109 ? 0.606 1.438 9.321 1.00 95.25 109 CYS A C 1
ATOM 882 O O . CYS A 1 109 ? 0.171 0.854 10.312 1.00 95.25 109 CYS A O 1
ATOM 884 N N . SER A 1 110 ? 1.716 1.033 8.698 1.00 92.62 110 SER A N 1
ATOM 885 C CA . SER A 1 110 ? 2.524 -0.074 9.208 1.00 92.62 110 SER A CA 1
ATOM 886 C C . SER A 1 110 ? 3.217 0.266 10.530 1.00 92.62 110 SER A C 1
ATOM 888 O O . SER A 1 110 ? 3.284 -0.602 11.396 1.00 92.62 110 SER A O 1
ATOM 890 N N . GLU A 1 111 ? 3.722 1.490 10.710 1.00 93.31 111 GLU A N 1
ATOM 891 C CA . GLU A 1 111 ? 4.282 1.954 11.993 1.00 93.31 111 GLU A CA 1
ATOM 892 C C . GLU A 1 111 ? 3.216 1.953 13.101 1.00 93.31 111 GLU A C 1
ATOM 894 O O . GLU A 1 111 ? 3.491 1.531 14.224 1.00 93.31 111 GLU A O 1
ATOM 899 N N . LEU A 1 112 ? 1.981 2.336 12.761 1.00 94.31 112 LEU A N 1
ATOM 900 C CA . LEU A 1 112 ? 0.816 2.313 13.653 1.00 94.31 112 LEU A CA 1
ATOM 901 C C . LEU A 1 112 ? 0.211 0.911 13.852 1.00 94.31 112 LEU A C 1
ATOM 903 O O . LEU A 1 112 ? -0.742 0.753 14.610 1.00 94.31 112 LEU A O 1
ATOM 907 N N . LYS A 1 113 ? 0.762 -0.125 13.205 1.00 92.12 113 LYS A N 1
ATOM 908 C CA . LYS A 1 113 ? 0.269 -1.515 13.249 1.00 92.12 113 LYS A CA 1
ATOM 909 C C . LYS A 1 113 ? -1.160 -1.705 12.714 1.00 92.12 113 LYS A C 1
ATOM 911 O O . LYS A 1 113 ? -1.852 -2.657 13.075 1.00 92.12 113 LYS A O 1
ATOM 916 N N . CYS A 1 114 ? -1.591 -0.845 11.795 1.00 91.56 114 CYS A N 1
ATOM 917 C CA . CYS A 1 114 ? -2.924 -0.849 11.192 1.00 91.56 114 CYS A CA 1
ATOM 918 C C . CYS A 1 114 ? -2.912 -1.532 9.812 1.00 91.56 114 CYS A C 1
ATOM 920 O O . CYS A 1 114 ? -3.064 -0.888 8.773 1.00 91.56 114 CYS A O 1
ATOM 922 N N . SER A 1 115 ? -2.719 -2.854 9.781 1.00 88.31 115 SER A N 1
ATOM 923 C CA . SER A 1 115 ? -2.575 -3.613 8.524 1.00 88.31 115 SER A CA 1
ATOM 924 C C . SER A 1 115 ? -3.823 -3.588 7.631 1.00 88.31 115 SER A C 1
ATOM 926 O O . SER A 1 115 ? -3.701 -3.545 6.409 1.00 88.31 115 SER A O 1
ATOM 928 N N . ASN A 1 116 ? -5.025 -3.535 8.213 1.00 91.88 116 ASN A N 1
ATOM 929 C CA . ASN A 1 116 ? -6.278 -3.429 7.453 1.00 91.88 116 ASN A CA 1
ATOM 930 C C . ASN A 1 116 ? -6.375 -2.117 6.658 1.00 91.88 116 ASN A C 1
ATOM 932 O O . ASN A 1 116 ? -7.009 -2.065 5.606 1.00 91.88 116 ASN A O 1
ATOM 936 N N . SER A 1 117 ? -5.729 -1.057 7.137 1.00 95.00 117 SER A N 1
ATOM 937 C CA . SER A 1 117 ? -5.762 0.260 6.500 1.00 95.00 117 SER A CA 1
ATOM 938 C C . SER A 1 117 ? -4.913 0.277 5.230 1.00 95.00 117 SER A C 1
ATOM 940 O O . SER A 1 117 ? -5.226 1.024 4.312 1.00 95.00 117 SER A O 1
ATOM 942 N N . ILE A 1 118 ? -3.926 -0.619 5.103 1.00 93.00 118 ILE A N 1
ATOM 943 C CA . ILE A 1 118 ? -3.167 -0.817 3.857 1.00 93.00 118 ILE A CA 1
ATOM 944 C C . ILE A 1 118 ? -4.108 -1.230 2.718 1.00 93.00 118 ILE A C 1
ATOM 946 O O . ILE A 1 118 ? -4.012 -0.679 1.628 1.00 93.00 118 ILE A O 1
ATOM 950 N N . ILE A 1 119 ? -5.064 -2.128 2.981 1.00 92.94 119 ILE A N 1
ATOM 951 C CA . ILE A 1 119 ? -6.060 -2.568 1.988 1.00 92.94 119 ILE A CA 1
ATOM 952 C C . ILE A 1 119 ? -6.912 -1.377 1.533 1.00 92.94 119 ILE A C 1
ATOM 954 O O . ILE A 1 119 ? -7.047 -1.134 0.339 1.00 92.94 119 ILE A O 1
ATOM 958 N N . ARG A 1 120 ? -7.386 -0.560 2.481 1.00 96.19 120 ARG A N 1
ATOM 959 C CA . ARG A 1 120 ? -8.162 0.653 2.175 1.00 96.19 120 ARG A CA 1
ATOM 960 C C . ARG A 1 120 ? -7.372 1.671 1.354 1.00 96.19 120 ARG A C 1
ATOM 962 O O . ARG A 1 120 ? -7.944 2.350 0.509 1.00 96.19 120 ARG A O 1
ATOM 969 N N . ILE A 1 121 ? -6.066 1.800 1.590 1.00 96.38 121 ILE A N 1
ATOM 970 C CA . ILE A 1 121 ? -5.210 2.682 0.784 1.00 96.38 121 ILE A CA 1
ATOM 971 C C . ILE A 1 121 ? -5.135 2.178 -0.660 1.00 96.38 121 ILE A C 1
ATOM 973 O O . ILE A 1 121 ? -5.221 2.986 -1.582 1.00 96.38 121 ILE A O 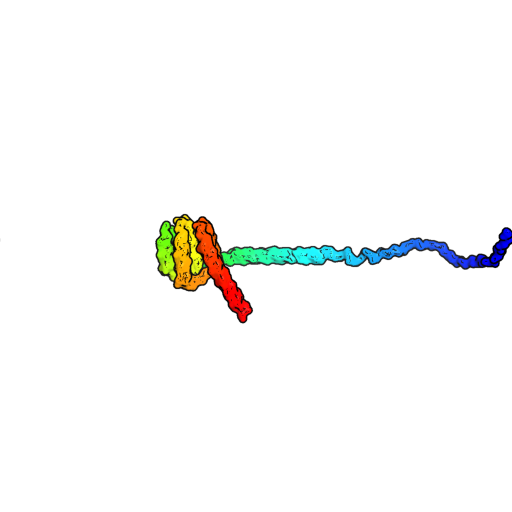1
ATOM 977 N N . ILE A 1 122 ? -5.016 0.863 -0.864 1.00 93.44 122 ILE A N 1
ATOM 978 C CA . ILE A 1 122 ? -5.005 0.263 -2.206 1.00 93.44 122 ILE A CA 1
ATOM 979 C C . ILE A 1 122 ? -6.322 0.550 -2.931 1.00 93.44 122 ILE A C 1
ATOM 981 O O . ILE A 1 122 ? -6.299 1.020 -4.067 1.00 93.44 122 ILE A O 1
ATOM 985 N N . GLU A 1 123 ? -7.455 0.361 -2.253 1.00 94.69 123 GLU A N 1
ATOM 986 C CA . GLU A 1 123 ? -8.783 0.681 -2.792 1.00 94.69 123 GLU A CA 1
ATOM 987 C C . GLU A 1 123 ? -8.891 2.161 -3.198 1.00 94.69 123 GLU A C 1
ATOM 989 O O . GLU A 1 123 ? -9.411 2.474 -4.268 1.00 94.69 123 GLU A O 1
ATOM 994 N N . ILE A 1 124 ? -8.353 3.084 -2.389 1.00 96.31 124 ILE A N 1
ATOM 995 C CA . ILE A 1 124 ? -8.337 4.518 -2.719 1.00 96.31 124 ILE A CA 1
ATOM 996 C C . ILE A 1 124 ? -7.515 4.774 -3.987 1.00 96.31 124 ILE A C 1
ATOM 998 O O . ILE A 1 124 ? -7.997 5.463 -4.886 1.00 96.31 124 ILE A O 1
ATOM 1002 N N . VAL A 1 125 ? -6.308 4.209 -4.086 1.00 94.81 125 VAL A N 1
ATOM 1003 C CA . VAL A 1 125 ? -5.428 4.365 -5.261 1.00 94.81 125 VAL A CA 1
ATOM 1004 C C . VAL A 1 125 ? -6.118 3.856 -6.527 1.00 94.81 125 VAL A C 1
ATOM 1006 O O . VAL A 1 125 ? -6.135 4.558 -7.541 1.00 94.81 125 VAL A O 1
ATOM 1009 N N . GLN A 1 126 ? -6.761 2.689 -6.446 1.00 92.38 126 GLN A N 1
ATOM 1010 C CA . GLN A 1 126 ? -7.525 2.108 -7.550 1.00 92.38 126 GLN A CA 1
ATOM 1011 C C . GLN A 1 126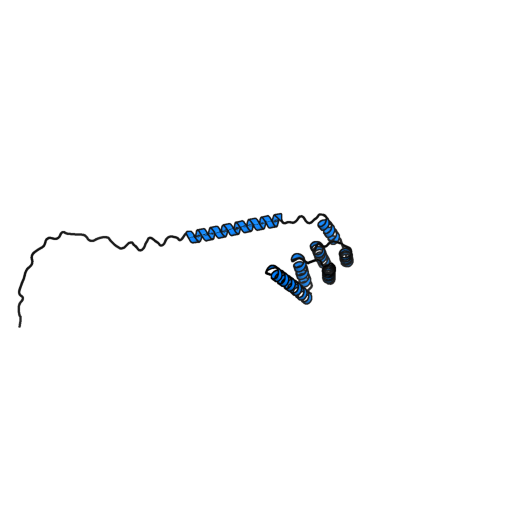 ? -8.743 2.966 -7.925 1.00 92.38 126 GLN A C 1
ATOM 1013 O O . GLN A 1 126 ? -8.943 3.249 -9.105 1.00 92.38 126 GLN A O 1
ATOM 1018 N N . SER A 1 127 ? -9.516 3.448 -6.942 1.00 94.81 127 SER A N 1
ATOM 1019 C CA . SER A 1 127 ? -10.698 4.296 -7.183 1.00 94.81 127 SER A CA 1
ATOM 1020 C C . SER A 1 127 ? -10.361 5.640 -7.831 1.00 94.81 127 SER A C 1
ATOM 1022 O O . SER A 1 127 ? -11.177 6.210 -8.548 1.00 94.81 127 SER A O 1
ATOM 1024 N N . LYS A 1 128 ? -9.144 6.141 -7.598 1.00 94.81 128 LYS A N 1
ATOM 1025 C CA . LYS A 1 128 ? -8.634 7.377 -8.199 1.00 94.81 128 LYS A CA 1
ATOM 1026 C C . LYS A 1 128 ? -7.972 7.147 -9.556 1.00 94.81 128 LYS A C 1
ATOM 1028 O O . LYS A 1 128 ? -7.440 8.095 -10.126 1.00 94.81 128 LYS A O 1
ATOM 1033 N N . HIS A 1 129 ? -7.983 5.909 -10.056 1.00 92.12 129 HIS A N 1
ATOM 1034 C CA . HIS A 1 129 ? -7.306 5.500 -11.287 1.00 92.12 129 HIS A CA 1
ATOM 1035 C C . HIS A 1 129 ? -5.822 5.899 -11.318 1.00 92.12 129 HIS A C 1
ATOM 1037 O O . HIS A 1 129 ? -5.262 6.194 -12.374 1.00 92.12 129 HIS A O 1
ATOM 1043 N N . ILE A 1 130 ? -5.174 5.921 -10.150 1.00 91.94 130 ILE A N 1
ATOM 1044 C CA . ILE A 1 130 ? -3.750 6.227 -10.046 1.00 91.94 130 ILE A CA 1
ATOM 1045 C C . ILE A 1 130 ? -2.990 4.968 -10.433 1.00 91.94 130 ILE A C 1
ATOM 1047 O O . ILE A 1 130 ? -3.153 3.926 -9.800 1.00 91.94 130 ILE A O 1
ATOM 1051 N N . HIS A 1 131 ? -2.139 5.071 -11.452 1.00 88.75 131 HIS A N 1
ATOM 1052 C CA . HIS A 1 131 ? -1.296 3.959 -11.862 1.00 88.75 131 HIS A CA 1
ATOM 1053 C C . HIS A 1 131 ? -0.193 3.740 -10.819 1.00 88.75 131 HIS A C 1
ATOM 1055 O O . HIS A 1 131 ? 0.703 4.585 -10.704 1.00 88.75 131 HIS A O 1
ATOM 1061 N N . PRO A 1 132 ? -0.206 2.635 -10.057 1.00 88.75 132 PRO A N 1
ATOM 1062 C CA . PRO A 1 132 ? 0.792 2.434 -9.028 1.00 88.75 132 PRO A CA 1
ATOM 1063 C C . PRO A 1 132 ? 2.149 2.114 -9.661 1.00 88.75 132 PRO A C 1
ATOM 1065 O O . PRO A 1 132 ? 2.237 1.459 -10.701 1.00 88.75 132 PRO A O 1
ATOM 1068 N N . ASP A 1 133 ? 3.220 2.613 -9.052 1.00 88.31 133 ASP A N 1
ATOM 1069 C CA . ASP A 1 133 ? 4.584 2.342 -9.498 1.00 88.31 133 ASP A CA 1
ATOM 1070 C C . ASP A 1 133 ? 5.178 1.119 -8.778 1.00 88.31 133 ASP A C 1
ATOM 1072 O O . ASP A 1 133 ? 4.624 0.583 -7.812 1.00 88.31 133 ASP A O 1
ATOM 1076 N N . ILE A 1 134 ? 6.345 0.669 -9.245 1.00 88.00 134 ILE A N 1
ATOM 1077 C CA . ILE A 1 134 ? 7.051 -0.473 -8.650 1.00 88.00 134 ILE A CA 1
ATOM 1078 C C . ILE A 1 134 ? 7.412 -0.239 -7.174 1.00 88.00 134 ILE A C 1
ATOM 1080 O O . ILE A 1 134 ? 7.485 -1.190 -6.397 1.00 88.00 134 ILE A O 1
ATOM 1084 N N . ILE A 1 135 ? 7.625 1.016 -6.761 1.00 88.88 135 ILE A N 1
ATOM 1085 C CA . ILE A 1 135 ? 7.972 1.358 -5.377 1.00 88.88 135 ILE A CA 1
ATOM 1086 C C . ILE A 1 135 ? 6.757 1.126 -4.477 1.00 88.88 135 ILE A C 1
ATOM 1088 O O . ILE A 1 135 ? 6.886 0.513 -3.415 1.00 88.88 135 ILE A O 1
ATOM 1092 N N . PHE A 1 136 ? 5.583 1.574 -4.914 1.00 91.88 136 PHE A N 1
ATOM 1093 C CA . PHE A 1 136 ? 4.318 1.389 -4.222 1.00 91.88 136 PHE A CA 1
ATOM 1094 C C . PHE A 1 136 ? 3.968 -0.095 -4.079 1.00 91.88 136 PHE A C 1
ATOM 1096 O O . PHE A 1 136 ? 3.713 -0.553 -2.962 1.00 91.88 136 PHE A O 1
ATOM 1103 N N . TYR A 1 137 ? 4.048 -0.870 -5.166 1.00 92.31 137 TYR A N 1
ATOM 1104 C CA . TYR A 1 137 ? 3.800 -2.314 -5.115 1.00 92.31 137 TYR A CA 1
ATOM 1105 C C . TYR A 1 137 ? 4.783 -3.040 -4.19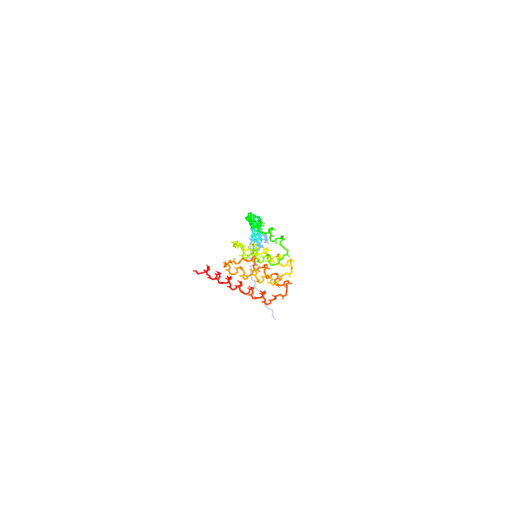2 1.00 92.31 137 TYR A C 1
ATOM 1107 O O . TYR A 1 137 ? 4.355 -3.792 -3.317 1.00 92.31 137 TYR A O 1
ATOM 1115 N N . ASN A 1 138 ? 6.087 -2.765 -4.297 1.00 92.44 138 ASN A N 1
ATOM 1116 C CA . ASN A 1 138 ? 7.083 -3.359 -3.400 1.00 92.44 138 ASN A CA 1
ATOM 1117 C C . ASN A 1 138 ? 6.794 -3.051 -1.926 1.00 92.44 138 ASN A C 1
ATOM 1119 O O . ASN A 1 138 ? 6.964 -3.914 -1.064 1.00 92.44 138 ASN A O 1
ATOM 1123 N N . MET A 1 139 ? 6.333 -1.836 -1.629 1.00 92.56 139 MET A N 1
ATOM 1124 C CA . MET A 1 139 ? 5.987 -1.438 -0.271 1.00 92.56 139 MET A CA 1
ATOM 1125 C C . MET A 1 139 ? 4.774 -2.209 0.259 1.00 92.56 139 MET A C 1
ATOM 1127 O O . MET A 1 139 ? 4.834 -2.738 1.371 1.00 92.56 139 MET A O 1
ATOM 1131 N N . ILE A 1 140 ? 3.709 -2.331 -0.540 1.00 93.62 140 ILE A N 1
ATOM 1132 C CA . ILE A 1 140 ? 2.541 -3.157 -0.202 1.00 93.62 140 ILE A CA 1
ATOM 1133 C C . ILE A 1 140 ? 2.970 -4.590 0.075 1.00 93.62 140 ILE A C 1
ATOM 1135 O O . ILE A 1 140 ? 2.656 -5.128 1.136 1.00 93.62 140 ILE A O 1
ATOM 1139 N N . LEU A 1 141 ? 3.708 -5.197 -0.856 1.00 94.31 141 LEU A N 1
ATOM 1140 C CA . LEU A 1 141 ? 4.115 -6.592 -0.747 1.00 94.31 141 LEU A CA 1
ATOM 1141 C C . LEU A 1 141 ? 4.964 -6.821 0.502 1.00 94.31 141 LEU A C 1
ATOM 1143 O O . LEU A 1 141 ? 4.714 -7.778 1.232 1.00 94.31 141 LEU A O 1
ATOM 1147 N N . ASN A 1 142 ? 5.916 -5.932 0.786 1.00 94.06 142 ASN A N 1
ATOM 1148 C CA . ASN A 1 142 ? 6.740 -6.019 1.984 1.00 94.06 142 ASN A CA 1
ATOM 1149 C C . ASN A 1 142 ? 5.887 -5.968 3.260 1.00 94.06 142 ASN A C 1
ATOM 1151 O O . ASN A 1 142 ? 5.987 -6.853 4.109 1.00 94.06 142 ASN A O 1
ATOM 1155 N N . HIS A 1 143 ? 5.007 -4.971 3.386 1.00 92.62 143 HIS A N 1
ATOM 1156 C CA . HIS A 1 143 ? 4.203 -4.822 4.597 1.00 92.62 143 HIS A CA 1
ATOM 1157 C C . HIS A 1 143 ? 3.162 -5.936 4.750 1.00 92.62 143 HIS A C 1
ATOM 1159 O O . HIS A 1 143 ? 3.004 -6.455 5.851 1.00 92.62 143 HIS A O 1
ATOM 1165 N N . LEU A 1 144 ? 2.500 -6.378 3.678 1.00 91.81 144 LEU A N 1
ATOM 1166 C CA . LEU A 1 144 ? 1.590 -7.527 3.746 1.00 91.81 144 LEU A CA 1
ATOM 1167 C C . LEU A 1 144 ? 2.315 -8.798 4.206 1.00 91.81 144 LEU A C 1
ATOM 1169 O O . LEU A 1 144 ? 1.777 -9.526 5.041 1.00 91.81 144 LEU A O 1
ATOM 1173 N N . GLY A 1 145 ? 3.546 -9.018 3.735 1.00 92.44 145 GLY A N 1
ATOM 1174 C CA . GLY A 1 145 ? 4.403 -10.106 4.207 1.00 92.44 145 GLY A CA 1
ATOM 1175 C C . GLY A 1 145 ? 4.731 -9.990 5.698 1.00 92.44 145 GLY A C 1
ATOM 1176 O O . GLY A 1 145 ? 4.539 -10.949 6.440 1.00 92.44 145 GLY A O 1
ATOM 1177 N N . MET A 1 146 ? 5.132 -8.802 6.168 1.00 91.00 146 MET A N 1
ATOM 1178 C CA . MET A 1 146 ? 5.402 -8.549 7.595 1.00 91.00 146 MET A CA 1
ATOM 1179 C C . MET A 1 146 ? 4.187 -8.811 8.499 1.00 91.00 146 MET A C 1
ATOM 1181 O O . MET A 1 146 ? 4.350 -9.176 9.661 1.00 91.00 146 MET A O 1
ATOM 1185 N N . TRP A 1 147 ? 2.973 -8.626 7.976 1.00 89.69 147 TRP A N 1
ATOM 1186 C CA . TRP A 1 147 ? 1.716 -8.820 8.705 1.00 89.69 147 TRP A CA 1
ATOM 1187 C C . TRP A 1 147 ? 1.077 -10.200 8.482 1.00 89.69 147 TRP A C 1
ATOM 1189 O O . TRP A 1 147 ? -0.087 -10.391 8.845 1.00 89.69 147 TRP A O 1
ATOM 1199 N N . ASN A 1 148 ? 1.806 -11.159 7.896 1.00 91.25 148 ASN A N 1
ATOM 1200 C CA . ASN A 1 148 ? 1.327 -12.511 7.574 1.00 91.25 148 ASN A CA 1
ATOM 1201 C C . ASN A 1 148 ? 0.058 -12.531 6.700 1.00 91.25 148 ASN A C 1
ATOM 1203 O O . ASN A 1 148 ? -0.762 -13.445 6.777 1.00 91.25 148 ASN A O 1
ATOM 1207 N N . LYS A 1 149 ? -0.126 -11.515 5.852 1.00 90.00 149 LYS A N 1
ATOM 1208 C CA . LYS A 1 149 ? -1.235 -11.419 4.892 1.00 90.00 149 LYS A CA 1
ATOM 1209 C C . LYS A 1 149 ? -0.830 -12.031 3.547 1.00 90.00 149 LYS A C 1
ATOM 1211 O O . LYS A 1 149 ? -0.940 -11.379 2.512 1.00 90.00 149 LYS A O 1
ATOM 1216 N N . PHE A 1 150 ? -0.334 -13.268 3.565 1.00 94.00 150 PHE A N 1
ATOM 1217 C CA . PHE A 1 150 ? 0.275 -13.914 2.395 1.00 94.00 150 PHE A CA 1
ATOM 1218 C C . PHE A 1 150 ? -0.696 -14.103 1.226 1.00 94.00 150 PHE A C 1
ATOM 1220 O O . PHE A 1 150 ? -0.300 -13.903 0.082 1.00 94.00 150 PHE A O 1
ATOM 1227 N N . ASP A 1 151 ? -1.970 -14.399 1.492 1.00 93.50 151 ASP A N 1
ATOM 1228 C CA . ASP A 1 151 ? -2.974 -14.537 0.428 1.00 93.50 151 ASP A CA 1
ATOM 1229 C C . ASP A 1 151 ? -3.181 -13.218 -0.326 1.00 93.50 151 ASP A C 1
ATOM 1231 O O . ASP A 1 151 ? -3.165 -13.182 -1.555 1.00 93.50 151 ASP A O 1
ATOM 1235 N N . LEU A 1 152 ? -3.283 -12.108 0.413 1.00 91.12 152 LEU A N 1
ATOM 1236 C CA . LEU A 1 152 ? -3.368 -10.762 -0.161 1.00 91.12 152 LEU A CA 1
ATOM 1237 C C . LEU A 1 152 ? -2.071 -10.378 -0.874 1.00 91.12 152 LEU A C 1
ATOM 1239 O O . LEU A 1 152 ? -2.111 -9.813 -1.963 1.00 91.12 152 LEU A O 1
ATOM 1243 N N . GLN A 1 153 ? -0.919 -10.697 -0.284 1.00 94.31 153 GLN A N 1
ATOM 1244 C CA . GLN A 1 153 ? 0.382 -10.450 -0.900 1.00 94.31 153 GLN A CA 1
ATOM 1245 C C . GLN A 1 153 ? 0.488 -11.166 -2.253 1.00 94.31 153 GLN A C 1
ATOM 1247 O O . GLN A 1 153 ? 0.869 -10.548 -3.245 1.00 94.31 153 GLN A O 1
ATOM 1252 N N . LYS A 1 154 ? 0.100 -12.446 -2.311 1.00 94.75 154 LYS A N 1
ATOM 1253 C CA . LYS A 1 154 ? 0.076 -13.240 -3.542 1.00 94.75 154 LYS A CA 1
ATOM 1254 C C . LYS A 1 154 ? -0.892 -12.653 -4.567 1.00 94.75 154 LYS A C 1
ATOM 1256 O O . LYS A 1 154 ? -0.519 -12.528 -5.729 1.00 94.75 154 LYS A O 1
ATOM 1261 N N . HIS A 1 155 ? -2.093 -12.264 -4.135 1.00 93.25 155 HIS A N 1
ATOM 1262 C CA . HIS A 1 155 ? -3.094 -11.643 -5.001 1.00 93.25 155 HIS A CA 1
ATOM 1263 C C . HIS A 1 155 ? -2.560 -10.368 -5.672 1.00 93.25 155 HIS A C 1
ATOM 1265 O O . HIS A 1 155 ? -2.567 -10.273 -6.898 1.00 93.25 155 HIS A O 1
ATOM 1271 N N . TYR A 1 156 ? -2.017 -9.428 -4.893 1.00 90.81 156 TYR A N 1
ATOM 1272 C CA . TYR A 1 156 ? -1.490 -8.177 -5.445 1.00 90.81 156 TYR A CA 1
ATOM 1273 C C . TYR A 1 156 ? -0.216 -8.368 -6.266 1.00 90.81 156 TYR A C 1
ATOM 1275 O O . TYR A 1 156 ? -0.015 -7.657 -7.248 1.00 90.81 156 TYR A O 1
ATOM 1283 N N . PHE A 1 157 ? 0.636 -9.331 -5.901 1.00 93.62 157 PHE A N 1
ATOM 1284 C CA . PHE A 1 157 ? 1.796 -9.680 -6.718 1.00 93.62 157 PHE A CA 1
ATOM 1285 C C . PHE A 1 157 ? 1.365 -10.179 -8.098 1.00 93.62 157 PHE A C 1
ATOM 1287 O O . PHE A 1 157 ? 1.905 -9.727 -9.105 1.00 93.62 157 PHE A O 1
ATOM 1294 N N . GLN A 1 158 ? 0.380 -11.078 -8.146 1.00 93.75 158 GLN A N 1
ATOM 1295 C CA . GLN A 1 158 ? -0.138 -11.607 -9.400 1.00 93.75 158 GLN A CA 1
ATOM 1296 C C . GLN A 1 158 ? -0.785 -10.506 -10.249 1.00 93.75 158 GLN A C 1
ATOM 1298 O O . GLN A 1 158 ? -0.453 -10.392 -11.426 1.00 93.75 158 GLN A O 1
ATOM 1303 N N . GLN A 1 159 ? -1.620 -9.653 -9.644 1.00 89.00 159 GLN A N 1
ATOM 1304 C CA . GLN A 1 159 ? -2.235 -8.521 -10.341 1.00 89.00 159 GLN A CA 1
ATOM 1305 C C . GLN A 1 159 ? -1.173 -7.608 -10.978 1.00 89.00 159 GLN A C 1
ATOM 1307 O O . GLN A 1 159 ? -1.240 -7.309 -12.169 1.00 89.00 159 GLN A O 1
ATOM 1312 N N . TRP A 1 160 ? -0.152 -7.213 -10.211 1.00 89.12 160 TRP A N 1
ATOM 1313 C CA . TRP A 1 160 ? 0.940 -6.388 -10.729 1.00 89.12 160 TRP A CA 1
ATOM 1314 C C . TRP A 1 160 ? 1.721 -7.090 -11.845 1.00 89.12 160 TRP A C 1
ATOM 1316 O O . TRP A 1 160 ? 2.043 -6.476 -12.861 1.00 89.12 160 TRP A O 1
ATOM 1326 N N . PHE A 1 161 ? 2.028 -8.377 -11.674 1.00 88.94 161 PHE A N 1
ATOM 1327 C CA . PHE A 1 161 ? 2.782 -9.147 -12.658 1.00 88.94 161 PHE A CA 1
ATOM 1328 C C . PHE A 1 161 ? 2.045 -9.231 -14.004 1.00 88.94 161 PHE A C 1
ATOM 1330 O O . PHE A 1 161 ? 2.648 -9.005 -15.056 1.00 88.94 161 PHE A O 1
ATOM 1337 N N . GLU A 1 162 ? 0.735 -9.484 -13.976 1.00 89.62 162 GLU A N 1
ATOM 1338 C CA . GLU A 1 162 ? -0.118 -9.510 -15.170 1.00 89.62 162 GLU A CA 1
ATOM 1339 C C . GLU A 1 162 ? -0.205 -8.123 -15.838 1.00 89.62 162 GLU A C 1
ATOM 1341 O O . GLU A 1 162 ? -0.076 -8.011 -17.062 1.00 89.62 162 GLU A O 1
ATOM 1346 N N . GLU A 1 163 ? -0.345 -7.046 -15.056 1.00 85.06 163 GLU A N 1
ATOM 1347 C CA . GLU A 1 163 ? -0.312 -5.662 -15.559 1.00 85.06 163 GLU A CA 1
ATOM 1348 C C . GLU A 1 163 ? 1.009 -5.349 -16.286 1.00 85.06 163 GLU A C 1
ATOM 1350 O O . GLU A 1 163 ? 0.997 -4.787 -17.387 1.00 85.06 163 GLU A O 1
ATOM 1355 N N . GLN A 1 164 ? 2.150 -5.757 -15.721 1.00 84.06 164 GLN A N 1
ATOM 1356 C CA . GLN A 1 164 ? 3.471 -5.543 -16.327 1.00 84.06 164 GLN A CA 1
ATOM 1357 C C . GLN A 1 164 ? 3.671 -6.338 -17.621 1.00 84.06 164 GLN A C 1
ATOM 1359 O O . GLN A 1 164 ? 4.216 -5.817 -18.603 1.00 84.06 164 GLN A O 1
ATOM 1364 N N . GLN A 1 165 ? 3.212 -7.590 -17.658 1.00 83.62 165 GLN A N 1
ATOM 1365 C CA . GLN A 1 165 ? 3.304 -8.415 -18.861 1.00 83.62 165 GLN A CA 1
ATOM 1366 C C . GLN A 1 165 ? 2.478 -7.811 -20.005 1.00 83.62 165 GLN A C 1
ATOM 1368 O O . GLN A 1 165 ? 2.954 -7.708 -21.138 1.00 83.62 165 GLN A O 1
ATOM 1373 N N . ASN A 1 166 ? 1.277 -7.317 -19.695 1.00 82.25 166 ASN A N 1
ATOM 1374 C CA . ASN A 1 166 ? 0.418 -6.635 -20.660 1.00 82.25 166 ASN A CA 1
ATOM 1375 C C . ASN A 1 166 ? 1.036 -5.332 -21.189 1.00 82.25 166 ASN A C 1
ATOM 1377 O O . ASN A 1 166 ? 0.928 -5.049 -22.383 1.00 82.25 166 ASN A O 1
ATOM 1381 N N . GLN A 1 167 ? 1.704 -4.549 -20.336 1.00 79.62 167 GLN A N 1
ATOM 1382 C CA . GLN A 1 167 ? 2.425 -3.345 -20.769 1.00 79.62 167 GLN A CA 1
ATOM 1383 C C . GLN A 1 167 ? 3.572 -3.672 -21.723 1.00 79.62 167 GLN A C 1
ATOM 1385 O O . GLN A 1 167 ? 3.699 -3.035 -22.767 1.00 79.62 167 GLN A O 1
ATOM 1390 N N . THR A 1 168 ? 4.363 -4.694 -21.396 1.00 78.50 168 THR A N 1
ATOM 1391 C CA . THR A 1 168 ? 5.494 -5.131 -22.226 1.00 78.50 168 THR A CA 1
ATOM 1392 C C . THR A 1 168 ? 5.015 -5.606 -23.599 1.00 78.50 168 THR A C 1
ATOM 1394 O O . THR A 1 168 ? 5.567 -5.205 -24.619 1.00 78.50 168 THR A O 1
ATOM 1397 N N . ASN A 1 169 ? 3.931 -6.386 -23.642 1.00 79.25 169 ASN A N 1
ATOM 1398 C CA . ASN A 1 169 ? 3.353 -6.872 -24.896 1.00 79.25 169 ASN A CA 1
ATOM 1399 C C . ASN A 1 169 ? 2.832 -5.734 -25.790 1.00 79.25 169 ASN A C 1
ATOM 1401 O O . ASN A 1 169 ? 2.973 -5.810 -27.006 1.00 79.25 169 ASN A O 1
ATOM 1405 N N . ARG A 1 170 ? 2.269 -4.663 -25.211 1.00 74.75 170 ARG A N 1
ATOM 1406 C CA . ARG A 1 170 ? 1.823 -3.484 -25.978 1.00 74.75 170 ARG A CA 1
ATOM 1407 C C . ARG A 1 170 ? 2.970 -2.651 -26.545 1.00 74.75 170 ARG A C 1
ATOM 1409 O O . ARG A 1 170 ? 2.758 -1.968 -27.531 1.00 74.75 170 ARG A O 1
ATOM 1416 N N . GLN A 1 171 ? 4.145 -2.663 -25.918 1.00 69.88 171 GLN A N 1
ATOM 1417 C CA . GLN A 1 171 ? 5.315 -1.918 -26.403 1.00 69.88 171 GLN A CA 1
ATOM 1418 C C . GLN A 1 171 ? 6.065 -2.644 -27.531 1.00 69.88 171 GLN A C 1
ATOM 1420 O O . GLN A 1 171 ? 6.917 -2.040 -28.177 1.00 69.88 171 GLN A O 1
ATOM 1425 N N . LEU A 1 172 ? 5.781 -3.933 -27.738 1.00 62.75 172 LEU A N 1
ATOM 1426 C CA . LEU A 1 172 ? 6.407 -4.778 -28.758 1.00 62.75 172 LEU A CA 1
ATOM 1427 C C . LEU A 1 172 ? 5.564 -4.922 -30.042 1.00 62.75 172 LEU A C 1
ATOM 1429 O O . LEU A 1 172 ? 6.029 -5.562 -30.985 1.00 62.75 172 LEU A O 1
ATOM 1433 N N . LEU A 1 173 ? 4.353 -4.354 -30.066 1.00 51.25 173 LEU A N 1
ATOM 1434 C CA . LEU A 1 173 ? 3.444 -4.272 -31.219 1.00 51.25 173 LEU A CA 1
ATOM 1435 C C . LEU A 1 173 ? 3.498 -2.872 -31.837 1.00 51.25 173 LEU A C 1
ATOM 1437 O O . LEU A 1 173 ? 3.453 -2.798 -33.083 1.00 51.25 173 LEU A O 1
#

Foldseek 3Di:
DDDDDDDDDDDDDDDDDDDDDDDDPPVPPDPPDPPPPVVVVVVVVVVVVVVVVVVVVVVVVVPPPPPPPVLVVLLVVLQPDQDLVVLLVCLLPDPDLDLSSLLSNLVSCLVNVNLVSNVSSVVSNVVNVRDHDPSSLVSNLVSCVVVVVVVVSVVSVVVVVVVVVVVVVVVVD

Radius of gyration: 41.42 Å; chains: 1; bounding box: 100×98×74 Å

Secondary structure (DSSP, 8-state):
---------------------------SSSS----HHHHHHHHHHHHHHHHHHHHHHHHHHHT-----HHHHHHHHHHHH---HHHHHHHHHH-----HHHHHHHHHHHHHTT-HHHHHHHHHHHHHTT----HHHHHHHHHHHHHTT-HHHHHHHHHHHHHHHHHHHHHH--

Organism: Reticulomyxa filosa (NCBI:txid46433)